Protein AF-A0A7C9CFJ8-F1 (afdb_monomer_lite)

Secondary structure (DSSP, 8-state):
-PPP------TTS--TT--EEEES-GGGGGGS-STTTTTT--EEEEE---S-SBGGGGHHHHHH-TT--EEEEES-SS--B-TTTGGG-TT--EEEEES-TT------

Structure (mmCIF, N/CA/C/O backbone):
data_AF-A0A7C9CFJ8-F1
#
_entry.id   AF-A0A7C9CFJ8-F1
#
loop_
_atom_site.group_PDB
_atom_site.id
_atom_site.type_symbol
_atom_site.label_atom_id
_atom_site.label_alt_id
_atom_site.label_comp_id
_atom_site.label_asym_id
_atom_site.label_entity_id
_atom_site.label_seq_id
_atom_site.pdbx_PDB_ins_code
_atom_site.Cartn_x
_atom_site.Cartn_y
_atom_site.Cartn_z
_atom_site.occupancy
_atom_site.B_iso_or_equiv
_atom_site.auth_seq_id
_atom_site.auth_comp_id
_atom_site.auth_asym_id
_atom_site.auth_atom_id
_atom_site.pdbx_PDB_model_num
ATOM 1 N N . CYS A 1 1 ? -9.934 37.057 -14.513 1.00 34.28 1 CYS A N 1
ATOM 2 C CA . CYS A 1 1 ? -9.130 35.820 -14.540 1.00 34.28 1 CYS A CA 1
ATOM 3 C C . CYS A 1 1 ? -9.892 34.756 -13.768 1.00 34.28 1 CYS A C 1
ATOM 5 O O . CYS A 1 1 ? -9.950 34.834 -12.549 1.00 34.28 1 CYS A O 1
ATOM 7 N N . ALA A 1 2 ? -10.606 33.884 -14.479 1.00 34.03 2 ALA A N 1
ATOM 8 C CA . ALA A 1 2 ? -11.483 32.891 -13.872 1.00 34.03 2 ALA A CA 1
ATOM 9 C C . ALA A 1 2 ? -10.642 31.796 -13.203 1.00 34.03 2 ALA A C 1
ATOM 11 O O . ALA A 1 2 ? -9.810 31.170 -13.856 1.00 34.03 2 ALA A O 1
ATOM 12 N N . LEU A 1 3 ? -10.843 31.605 -11.900 1.00 35.53 3 LEU A N 1
ATOM 13 C CA . LEU A 1 3 ? -10.370 30.426 -11.180 1.00 35.53 3 LEU A CA 1
ATOM 14 C C . LEU A 1 3 ? -11.108 29.196 -11.734 1.00 35.53 3 LEU A C 1
ATOM 16 O O . LEU A 1 3 ? -12.290 29.320 -12.076 1.00 35.53 3 LEU A O 1
ATOM 20 N N . PRO A 1 4 ? -10.466 28.020 -11.836 1.00 39.28 4 PRO A N 1
ATOM 21 C CA . PRO A 1 4 ? -11.181 26.816 -12.219 1.00 39.28 4 PRO A CA 1
ATOM 22 C C . PRO A 1 4 ? -12.228 26.532 -11.140 1.00 39.28 4 PRO A C 1
ATOM 24 O O . PRO A 1 4 ? -11.909 26.426 -9.955 1.00 39.28 4 PRO A O 1
ATOM 27 N N . ILE A 1 5 ? -13.492 26.457 -11.551 1.00 38.75 5 ILE A N 1
ATOM 28 C CA . ILE A 1 5 ? -14.589 26.000 -10.703 1.00 38.75 5 ILE A CA 1
ATOM 29 C C . ILE A 1 5 ? -14.339 24.511 -10.467 1.00 38.75 5 ILE A C 1
ATOM 31 O O . ILE A 1 5 ? -14.791 23.657 -11.227 1.00 38.75 5 ILE A O 1
ATOM 35 N N . SER A 1 6 ? -13.562 24.195 -9.436 1.00 41.12 6 SER A N 1
ATOM 36 C CA . SER A 1 6 ? -13.502 22.846 -8.897 1.00 41.12 6 SER A CA 1
ATOM 37 C C . SER A 1 6 ? -14.863 22.570 -8.275 1.00 41.12 6 SER A C 1
ATOM 39 O O . SER A 1 6 ? -15.166 23.041 -7.181 1.00 41.12 6 SER A O 1
ATOM 41 N N . ILE A 1 7 ? -15.713 21.844 -9.001 1.00 39.06 7 ILE A N 1
ATOM 42 C CA . ILE A 1 7 ? -16.932 21.249 -8.458 1.00 39.06 7 ILE A CA 1
ATOM 43 C C . ILE A 1 7 ? -16.471 20.196 -7.445 1.00 39.06 7 ILE A C 1
ATOM 45 O O . ILE A 1 7 ? -16.275 19.028 -7.768 1.00 39.06 7 ILE A O 1
ATOM 49 N N . MET A 1 8 ? -16.219 20.638 -6.215 1.00 39.09 8 MET A N 1
ATOM 50 C CA . MET A 1 8 ? -16.034 19.772 -5.062 1.00 39.09 8 MET A CA 1
ATOM 51 C C . MET A 1 8 ? -17.393 19.131 -4.788 1.00 39.09 8 MET A C 1
ATOM 53 O O . MET A 1 8 ? -18.252 19.711 -4.130 1.00 39.09 8 MET A O 1
ATOM 57 N N . ILE A 1 9 ? -17.616 17.939 -5.339 1.00 45.25 9 ILE A N 1
ATOM 58 C CA . ILE A 1 9 ? -18.624 17.032 -4.794 1.00 45.25 9 ILE A CA 1
ATOM 59 C C . ILE A 1 9 ? -18.216 16.836 -3.328 1.00 45.25 9 ILE A C 1
ATOM 61 O O . ILE A 1 9 ? -17.074 16.436 -3.089 1.00 45.25 9 ILE A O 1
ATOM 65 N N . PRO A 1 10 ? -19.071 17.135 -2.338 1.00 40.09 10 PRO A N 1
ATOM 66 C CA . PRO A 1 10 ? -18.718 16.893 -0.955 1.00 40.09 10 PRO A CA 1
ATOM 67 C C . PRO A 1 10 ? -18.688 15.376 -0.745 1.00 40.09 10 PRO A C 1
ATOM 69 O O . PRO A 1 10 ? -19.705 14.746 -0.469 1.00 40.09 10 PRO A O 1
ATOM 72 N N . ILE A 1 11 ? -17.501 14.772 -0.853 1.00 50.69 11 ILE A N 1
ATOM 73 C CA . ILE A 1 11 ? -17.220 13.380 -0.455 1.00 50.69 11 ILE A CA 1
ATOM 74 C C . ILE A 1 11 ? -17.187 13.277 1.091 1.00 50.69 11 ILE A C 1
ATOM 76 O O . ILE A 1 11 ? -16.525 12.423 1.672 1.00 50.69 11 ILE A O 1
ATOM 80 N N . GLU A 1 12 ? -17.894 14.167 1.797 1.00 44.44 12 GLU A N 1
ATOM 81 C CA . GLU A 1 12 ? -18.005 14.169 3.259 1.00 44.44 12 GLU A CA 1
ATOM 82 C C . GLU A 1 12 ? -18.779 12.945 3.766 1.00 44.44 12 GLU A C 1
ATOM 84 O O . GLU A 1 12 ? -18.530 12.449 4.867 1.00 44.44 12 GLU A O 1
ATOM 89 N N . SER A 1 13 ? -19.670 12.399 2.932 1.00 51.59 13 SER A N 1
ATOM 90 C CA . SER A 1 13 ? -20.281 11.092 3.156 1.00 51.59 13 SER A CA 1
ATOM 91 C C . SER A 1 13 ? -19.471 10.038 2.407 1.00 51.59 13 SER A C 1
ATOM 93 O O . SER A 1 13 ? -19.686 9.774 1.227 1.00 51.59 13 SER A O 1
ATOM 95 N N . GLY A 1 14 ? -18.475 9.467 3.088 1.00 57.44 14 GLY A N 1
ATOM 96 C CA . GLY A 1 14 ? -17.708 8.344 2.554 1.00 57.44 14 GLY A CA 1
ATOM 97 C C . GLY A 1 14 ? -18.623 7.258 1.975 1.00 57.44 14 GLY A C 1
ATOM 98 O O . GLY A 1 14 ? -19.766 7.102 2.412 1.00 57.44 14 GLY A O 1
ATOM 99 N N . PHE A 1 15 ? -18.144 6.515 0.975 1.00 64.69 15 PHE A N 1
ATOM 100 C CA . PHE A 1 15 ? -18.948 5.510 0.287 1.00 64.69 15 PHE A CA 1
ATOM 101 C C . PHE A 1 15 ? -19.320 4.349 1.227 1.00 64.69 15 PHE A C 1
ATOM 103 O O . PHE A 1 15 ? -18.666 3.310 1.265 1.00 64.69 15 PHE A O 1
ATOM 110 N N . SER A 1 16 ? -20.417 4.497 1.970 1.00 69.69 16 SER A N 1
ATOM 111 C CA . SER A 1 16 ? -20.838 3.576 3.040 1.00 69.69 16 SER A CA 1
ATOM 112 C C . SER A 1 16 ? -21.197 2.167 2.561 1.00 69.69 16 SER A C 1
ATOM 114 O O . SER A 1 16 ? -21.359 1.250 3.363 1.00 69.69 16 SER A O 1
ATOM 116 N N . LYS A 1 17 ? -21.321 1.981 1.245 1.00 74.81 17 LYS A N 1
ATOM 117 C CA . LYS A 1 17 ? -21.628 0.698 0.605 1.00 74.81 17 LYS A CA 1
ATOM 118 C C . LYS A 1 17 ? -20.501 0.170 -0.277 1.00 74.81 17 LYS A C 1
ATOM 120 O O . LYS A 1 17 ? -20.618 -0.947 -0.776 1.00 74.81 17 LYS A O 1
ATOM 125 N N . LEU A 1 18 ? -19.443 0.947 -0.503 1.00 77.50 18 LEU A N 1
ATOM 126 C CA . LEU A 1 18 ? -18.367 0.543 -1.399 1.00 77.50 18 LEU A CA 1
ATOM 127 C C . LEU A 1 18 ? -17.508 -0.503 -0.694 1.00 77.50 18 LEU A C 1
ATOM 129 O O . LEU A 1 18 ? -16.786 -0.197 0.252 1.00 77.50 18 LEU A O 1
ATOM 133 N N . ARG A 1 19 ? -17.642 -1.754 -1.131 1.00 85.62 19 ARG A N 1
ATOM 134 C CA . ARG A 1 19 ? -16.898 -2.893 -0.581 1.00 85.62 19 ARG A CA 1
ATOM 135 C C . ARG A 1 19 ? -15.726 -3.306 -1.453 1.00 85.62 19 ARG A C 1
ATOM 137 O O . ARG A 1 19 ? -14.731 -3.771 -0.909 1.00 85.62 19 ARG A O 1
ATOM 144 N N . ASP A 1 20 ? -15.843 -3.083 -2.755 1.00 88.81 20 ASP A N 1
ATOM 145 C CA . ASP A 1 20 ? -14.874 -3.496 -3.759 1.00 88.81 20 ASP A CA 1
ATOM 146 C C . ASP A 1 20 ? -14.374 -2.273 -4.519 1.00 88.81 20 ASP A C 1
ATOM 148 O O . ASP A 1 20 ? -15.152 -1.563 -5.159 1.00 88.81 20 ASP A O 1
ATOM 152 N N . VAL A 1 21 ? -13.069 -2.026 -4.455 1.00 86.94 21 VAL A N 1
ATOM 153 C CA . VAL A 1 21 ? -12.423 -0.903 -5.140 1.00 86.94 21 VAL A CA 1
ATOM 154 C C . VAL A 1 21 ? -11.359 -1.435 -6.080 1.00 86.94 21 VAL A C 1
ATOM 156 O O . VAL A 1 21 ? -10.523 -2.247 -5.686 1.00 86.94 21 VAL A O 1
ATOM 159 N N . ARG A 1 22 ? -11.373 -0.963 -7.328 1.00 88.25 22 ARG A N 1
ATOM 160 C CA . ARG A 1 22 ? -10.292 -1.199 -8.287 1.00 88.25 22 ARG A CA 1
ATOM 161 C C . ARG A 1 22 ? -9.622 0.119 -8.636 1.00 88.25 22 ARG A C 1
ATOM 163 O O . ARG A 1 22 ? -10.308 1.094 -8.928 1.00 88.25 22 ARG A O 1
ATOM 170 N N . VAL A 1 23 ? -8.298 0.129 -8.606 1.00 86.25 23 VAL A N 1
ATOM 171 C CA . VAL A 1 23 ? -7.461 1.309 -8.805 1.00 86.25 23 VAL A CA 1
ATOM 172 C C . VAL A 1 23 ? -6.432 0.983 -9.880 1.00 86.25 23 VAL A C 1
ATOM 174 O O . VAL A 1 23 ? -5.684 0.023 -9.741 1.00 86.25 23 VAL A O 1
ATOM 177 N N . GLY A 1 24 ? -6.413 1.769 -10.957 1.00 83.88 24 GLY A N 1
ATOM 178 C CA . GLY A 1 24 ? -5.401 1.644 -12.017 1.00 83.88 24 GLY A CA 1
ATOM 179 C C . GLY A 1 24 ? -4.164 2.517 -11.794 1.00 83.88 24 GLY A C 1
ATOM 180 O O . GLY A 1 24 ? -3.132 2.309 -12.411 1.00 83.88 24 GLY A O 1
ATOM 181 N N . ASN A 1 25 ? -4.280 3.531 -10.934 1.00 82.75 25 ASN A N 1
ATOM 182 C CA . ASN A 1 25 ? -3.187 4.426 -10.576 1.00 82.75 25 ASN A CA 1
ATOM 183 C C . ASN A 1 25 ? -3.321 4.801 -9.094 1.00 82.75 25 ASN A C 1
ATOM 185 O O . ASN A 1 25 ? -4.257 5.511 -8.714 1.00 82.75 25 ASN A O 1
ATOM 189 N N . ILE A 1 26 ? -2.428 4.277 -8.259 1.00 79.19 26 ILE A N 1
ATOM 190 C CA . ILE A 1 26 ? -2.383 4.481 -6.809 1.00 79.19 26 ILE A CA 1
ATOM 191 C C . ILE A 1 26 ? -2.178 5.964 -6.506 1.00 79.19 26 ILE A C 1
ATOM 193 O O . ILE A 1 26 ? -2.885 6.511 -5.663 1.00 79.19 26 ILE A O 1
ATOM 197 N N . GLY A 1 27 ? -1.291 6.639 -7.239 1.00 76.75 27 GLY A N 1
ATOM 198 C CA . GLY A 1 27 ? -1.019 8.068 -7.094 1.00 76.75 27 GLY A CA 1
ATOM 199 C C . GLY A 1 27 ? -2.249 8.967 -7.255 1.00 76.75 27 GLY A C 1
ATOM 200 O O . GLY A 1 27 ? -2.245 10.083 -6.739 1.00 76.75 27 GLY A O 1
ATOM 201 N N . ASN A 1 28 ? -3.331 8.502 -7.891 1.00 78.00 28 ASN A N 1
ATOM 202 C CA . ASN A 1 28 ? -4.591 9.250 -7.961 1.00 78.00 28 ASN A CA 1
ATOM 203 C C . ASN A 1 28 ? -5.394 9.228 -6.651 1.00 78.00 28 ASN A C 1
ATOM 205 O O . ASN A 1 28 ? -6.231 10.105 -6.433 1.00 78.00 28 ASN A O 1
ATOM 209 N N . LEU A 1 29 ? -5.147 8.263 -5.760 1.00 77.12 29 LEU A N 1
ATOM 210 C CA . LEU A 1 29 ? -5.875 8.142 -4.495 1.00 77.12 29 LEU A CA 1
ATOM 211 C C . LEU A 1 29 ? -5.616 9.326 -3.556 1.00 77.12 29 LEU A C 1
ATOM 213 O O . LEU A 1 29 ? -6.498 9.675 -2.777 1.00 77.12 29 LEU A O 1
ATOM 217 N N . LYS A 1 30 ? -4.463 9.998 -3.670 1.00 73.00 30 LYS A N 1
ATOM 218 C CA . LYS A 1 30 ? -4.126 11.188 -2.865 1.00 73.00 30 LYS A CA 1
ATOM 219 C C . LYS A 1 30 ? -5.039 12.390 -3.119 1.00 73.00 30 LYS A C 1
ATOM 221 O O . LYS A 1 30 ? -5.164 13.259 -2.266 1.00 73.00 30 LYS A O 1
ATOM 226 N N . PHE A 1 31 ? -5.688 12.448 -4.284 1.00 73.69 31 PHE A N 1
ATOM 227 C CA . PHE A 1 31 ? -6.634 13.519 -4.612 1.00 73.69 31 PHE A CA 1
ATOM 228 C C . PHE A 1 31 ? -8.024 13.284 -4.002 1.00 73.69 31 PHE A C 1
ATOM 230 O O . PHE A 1 31 ? -8.905 14.134 -4.118 1.00 73.69 31 PHE A O 1
ATOM 237 N N . ILE A 1 32 ? -8.231 12.143 -3.339 1.00 66.56 32 ILE A N 1
ATOM 238 C CA . ILE A 1 32 ? -9.477 11.789 -2.664 1.00 66.56 32 ILE A CA 1
ATOM 239 C C . ILE A 1 32 ? -9.338 12.173 -1.182 1.00 66.56 32 ILE A C 1
ATOM 241 O O . ILE A 1 32 ? -8.858 11.388 -0.368 1.00 66.56 32 ILE A O 1
ATOM 245 N N . VAL A 1 33 ? -9.758 13.389 -0.818 1.00 58.53 33 VAL A N 1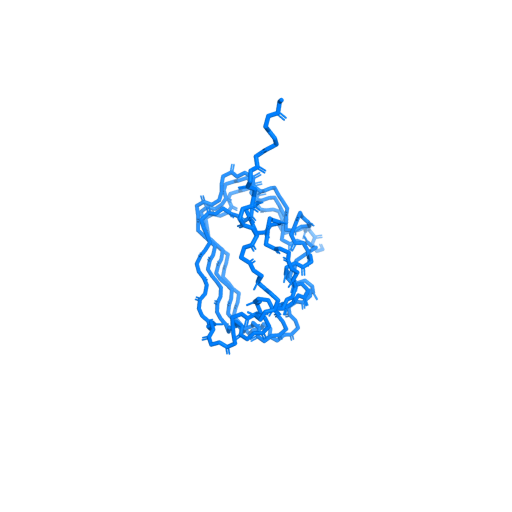
ATOM 246 C CA . VAL A 1 33 ? -9.698 13.907 0.566 1.00 58.53 33 VAL A CA 1
ATOM 247 C C . VAL A 1 33 ? -1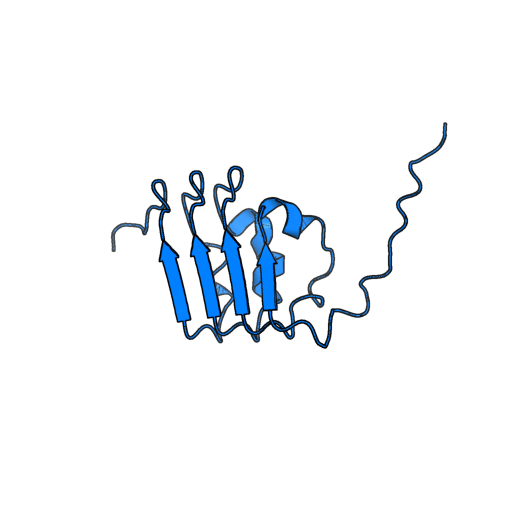1.124 14.117 1.110 1.00 58.53 33 VAL A C 1
ATOM 249 O O . VAL A 1 33 ? -11.907 14.756 0.405 1.00 58.53 33 VAL A O 1
ATOM 252 N N . PRO A 1 34 ? -11.507 13.652 2.328 1.00 57.94 34 PRO A N 1
ATOM 253 C CA . PRO A 1 34 ? -10.729 12.943 3.355 1.00 57.94 34 PRO A CA 1
ATOM 254 C C . PRO A 1 34 ? -11.240 11.512 3.650 1.00 57.94 34 PRO A C 1
ATOM 256 O O . PRO A 1 34 ? -12.445 11.294 3.743 1.00 57.94 34 PRO A O 1
ATOM 259 N N . THR A 1 35 ? -10.307 10.556 3.812 1.00 59.50 35 THR A N 1
ATOM 260 C CA . THR A 1 35 ? -10.192 9.432 4.798 1.00 59.50 35 THR A CA 1
ATOM 261 C C . THR A 1 35 ? -11.425 8.698 5.377 1.00 59.50 35 THR A C 1
ATOM 263 O O . THR A 1 35 ? -11.287 7.849 6.257 1.00 59.50 35 THR A O 1
ATOM 266 N N . LYS A 1 36 ? -12.644 8.937 4.902 1.00 62.22 36 LYS A N 1
ATOM 267 C CA . LYS A 1 36 ? -13.856 8.180 5.246 1.00 62.22 36 LYS A CA 1
ATOM 268 C C . LYS A 1 36 ? -14.386 7.367 4.075 1.00 62.22 36 LYS A C 1
ATOM 270 O 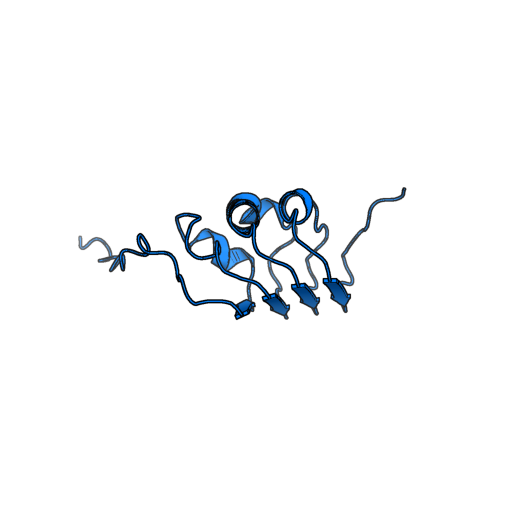O . LYS A 1 36 ? -15.110 6.399 4.284 1.00 62.22 36 LYS A O 1
ATOM 275 N N . ALA A 1 37 ? -13.994 7.723 2.852 1.00 67.50 37 ALA A N 1
ATOM 276 C CA . ALA A 1 37 ? -14.447 7.074 1.627 1.00 67.50 37 ALA A CA 1
ATOM 277 C C . ALA A 1 37 ? -14.175 5.561 1.595 1.00 67.50 37 ALA A C 1
ATOM 279 O O . ALA A 1 37 ? -14.967 4.823 1.016 1.00 67.50 37 ALA A O 1
ATOM 280 N N . PHE A 1 38 ? -13.106 5.102 2.256 1.00 76.25 38 PHE A N 1
ATOM 281 C CA . PHE A 1 38 ? -12.666 3.706 2.211 1.00 76.25 38 PHE A CA 1
ATOM 282 C C . PHE A 1 38 ? -12.895 2.922 3.515 1.00 76.25 38 PHE A C 1
ATOM 284 O O . PHE A 1 38 ? -12.441 1.787 3.646 1.00 76.25 38 PHE A O 1
ATOM 291 N N . GLN A 1 39 ? -13.640 3.479 4.476 1.00 80.25 39 GLN A N 1
ATOM 292 C CA . GLN A 1 39 ? -13.845 2.847 5.789 1.00 80.25 39 GLN A CA 1
ATOM 293 C C . GLN A 1 39 ? -14.598 1.514 5.730 1.00 80.25 39 GLN A C 1
ATOM 295 O O . GLN A 1 39 ? -14.401 0.654 6.589 1.00 80.25 39 GLN A O 1
ATOM 300 N N . CYS A 1 40 ? -15.447 1.330 4.718 1.00 82.88 40 CYS A N 1
ATOM 301 C CA . CYS A 1 40 ? -16.252 0.121 4.536 1.00 82.88 40 CYS A CA 1
ATOM 302 C C . CYS A 1 40 ? -15.688 -0.838 3.477 1.00 82.88 40 CYS A C 1
ATOM 304 O O . CYS A 1 40 ? -16.289 -1.889 3.230 1.00 82.88 40 CYS A O 1
ATOM 306 N N . VAL A 1 41 ? -14.546 -0.504 2.866 1.00 87.19 41 VAL A N 1
ATOM 307 C CA . VAL A 1 41 ? -13.958 -1.328 1.808 1.00 87.19 41 VAL A CA 1
ATOM 308 C C . VAL A 1 41 ? -13.452 -2.627 2.407 1.00 87.19 41 VAL A C 1
ATOM 310 O O . VAL A 1 41 ? -12.737 -2.634 3.402 1.00 87.19 41 VAL A O 1
ATOM 313 N N . HIS A 1 42 ? -13.863 -3.730 1.793 1.00 92.44 42 HIS A N 1
ATOM 314 C CA . HIS A 1 42 ? -13.490 -5.089 2.162 1.00 92.44 42 HIS A CA 1
ATOM 315 C C . HIS A 1 42 ? -12.397 -5.634 1.251 1.00 92.44 42 HIS A C 1
ATOM 317 O O . HIS A 1 42 ? -11.546 -6.401 1.706 1.00 92.44 42 HIS A O 1
ATOM 323 N N . GLN A 1 43 ? -12.422 -5.245 -0.023 1.00 94.06 43 GLN A N 1
ATOM 324 C CA . GLN A 1 43 ? -11.513 -5.734 -1.043 1.00 94.06 43 GLN A CA 1
ATOM 325 C C . GLN A 1 43 ? -11.019 -4.570 -1.899 1.00 94.06 43 GLN A C 1
ATOM 327 O O . GLN A 1 43 ? -11.797 -3.743 -2.378 1.00 94.06 43 GLN A O 1
ATOM 332 N N . MET A 1 44 ? -9.712 -4.525 -2.114 1.00 91.56 44 MET A N 1
ATOM 333 C CA . MET A 1 44 ? -9.071 -3.532 -2.959 1.00 91.56 44 MET A CA 1
ATOM 334 C C . MET A 1 44 ? -8.153 -4.236 -3.945 1.00 91.56 44 MET A C 1
ATOM 336 O O . MET A 1 44 ? -7.432 -5.174 -3.602 1.00 91.56 44 MET A O 1
ATOM 340 N N . ARG A 1 45 ? -8.202 -3.785 -5.191 1.00 92.56 45 ARG A N 1
ATOM 341 C CA . ARG A 1 45 ? -7.352 -4.277 -6.260 1.00 92.56 45 ARG A CA 1
ATOM 342 C C . ARG A 1 45 ? -6.649 -3.111 -6.927 1.00 92.56 45 ARG A C 1
ATOM 344 O O . ARG A 1 45 ? -7.295 -2.152 -7.336 1.00 92.56 45 ARG A O 1
ATOM 351 N N . ILE A 1 46 ? -5.340 -3.221 -7.024 1.00 90.75 46 ILE A N 1
ATOM 352 C CA . ILE A 1 46 ? -4.461 -2.275 -7.680 1.00 90.75 46 ILE A CA 1
ATOM 353 C C . ILE A 1 46 ? -3.821 -3.028 -8.839 1.00 90.75 46 ILE A C 1
ATOM 355 O O . ILE A 1 46 ? -3.149 -4.031 -8.614 1.00 90.75 46 ILE A O 1
ATOM 359 N N . ASP A 1 47 ? -4.055 -2.579 -10.066 1.00 90.81 47 ASP A N 1
ATOM 360 C CA . ASP A 1 47 ? -3.473 -3.203 -11.253 1.00 90.81 47 ASP A CA 1
ATOM 361 C C . ASP A 1 47 ? -2.868 -2.141 -12.172 1.00 90.81 47 ASP A C 1
ATOM 363 O O . ASP A 1 47 ? -3.499 -1.111 -12.388 1.00 90.81 47 ASP A O 1
ATOM 367 N N . PHE A 1 48 ? -1.718 -2.435 -12.784 1.00 86.56 48 PHE A N 1
ATOM 368 C CA . PHE A 1 48 ? -1.120 -1.605 -13.844 1.00 86.56 48 PHE A CA 1
ATOM 369 C C . PHE A 1 48 ? -0.775 -0.168 -13.410 1.00 86.56 48 PHE A C 1
ATOM 371 O O . PHE A 1 48 ? -0.898 0.772 -14.195 1.00 86.56 48 PHE A O 1
ATOM 378 N N . ASP A 1 49 ? -0.339 0.014 -12.160 1.00 85.94 49 ASP A N 1
ATOM 379 C CA . ASP A 1 49 ? 0.218 1.297 -11.733 1.00 85.94 49 ASP A CA 1
ATOM 380 C C . ASP A 1 49 ? 1.661 1.454 -12.242 1.00 85.94 49 ASP A C 1
ATOM 382 O O . ASP A 1 49 ? 2.530 0.631 -11.962 1.00 85.94 49 ASP A O 1
ATOM 386 N N . HIS A 1 50 ? 1.917 2.527 -12.988 1.00 85.50 50 HIS A N 1
ATOM 387 C CA . HIS A 1 50 ? 3.216 2.790 -13.623 1.00 85.50 50 HIS A CA 1
ATOM 388 C C . HIS A 1 50 ? 3.957 3.994 -13.024 1.00 85.50 50 HIS A C 1
ATOM 390 O O . HIS A 1 50 ? 4.926 4.460 -13.613 1.00 85.50 50 HIS A O 1
ATOM 396 N N . GLY A 1 51 ? 3.469 4.566 -11.921 1.00 86.12 51 GLY A N 1
ATOM 397 C CA . GLY A 1 51 ? 3.976 5.848 -11.417 1.00 86.12 51 GLY A CA 1
ATOM 398 C C . GLY A 1 51 ? 4.298 5.876 -9.931 1.00 86.12 51 GLY A C 1
ATOM 399 O O . GLY A 1 51 ? 4.964 6.803 -9.486 1.00 86.12 51 GLY A O 1
ATOM 400 N N . THR A 1 52 ? 3.826 4.897 -9.168 1.00 89.12 52 THR A N 1
ATOM 401 C CA . THR A 1 52 ? 3.953 4.875 -7.714 1.00 89.12 52 THR A CA 1
ATOM 402 C C . THR A 1 52 ? 5.129 4.009 -7.317 1.00 89.12 52 THR A C 1
ATOM 404 O O . THR A 1 52 ? 5.126 2.797 -7.536 1.00 89.12 52 THR A O 1
ATOM 407 N N . GLU A 1 53 ? 6.121 4.622 -6.678 1.00 90.69 53 GLU A N 1
ATOM 408 C CA . GLU A 1 53 ? 7.305 3.894 -6.225 1.00 90.69 53 GLU A CA 1
ATOM 409 C C . GLU A 1 53 ? 7.118 3.287 -4.833 1.00 90.69 53 GLU A C 1
ATOM 411 O O . GLU A 1 53 ? 7.744 2.278 -4.491 1.00 90.69 53 GLU A O 1
ATOM 416 N N . SER A 1 54 ? 6.251 3.892 -4.019 1.00 90.38 54 SER A N 1
ATOM 417 C CA . SER A 1 54 ? 6.020 3.493 -2.635 1.00 90.38 54 SER A CA 1
ATOM 418 C C . SER A 1 54 ? 4.597 3.804 -2.180 1.00 90.38 54 SER A C 1
ATOM 420 O O . SER A 1 54 ? 4.046 4.866 -2.473 1.00 90.38 54 SER A O 1
ATOM 422 N N . LEU A 1 55 ? 4.013 2.913 -1.373 1.00 88.75 55 LEU A N 1
ATOM 423 C CA . LEU A 1 55 ? 2.692 3.148 -0.777 1.00 88.75 55 LEU A CA 1
ATOM 424 C C . LEU A 1 55 ? 2.682 4.276 0.267 1.00 88.75 55 LEU A C 1
ATOM 426 O O . LEU A 1 55 ? 1.604 4.766 0.603 1.00 88.75 55 LEU A O 1
ATOM 430 N N . THR A 1 56 ? 3.849 4.744 0.725 1.00 87.38 56 THR A N 1
ATOM 431 C CA . THR A 1 56 ? 3.975 5.938 1.585 1.00 87.38 56 THR A CA 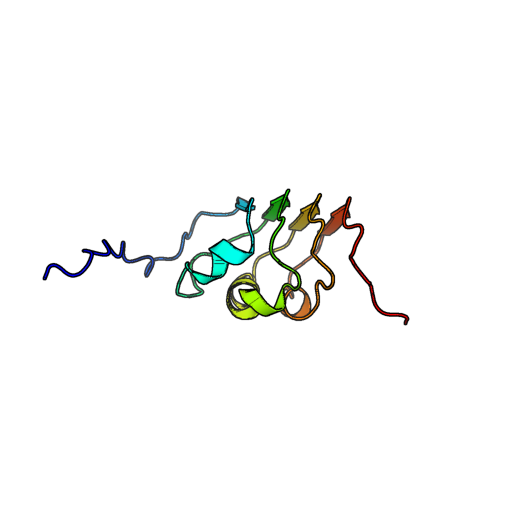1
ATOM 432 C C . THR A 1 56 ? 3.294 7.170 0.986 1.00 87.38 56 THR A C 1
ATOM 434 O O . THR A 1 56 ? 2.782 8.003 1.724 1.00 87.38 56 THR A O 1
ATOM 437 N N . GLU A 1 57 ? 3.250 7.288 -0.346 1.00 83.94 57 GLU A N 1
ATOM 438 C CA . GLU A 1 57 ? 2.612 8.418 -1.041 1.00 83.94 57 GLU A CA 1
ATOM 439 C C . GLU A 1 57 ? 1.098 8.512 -0.800 1.00 83.94 57 GLU A C 1
ATOM 441 O O . GLU A 1 57 ? 0.489 9.559 -1.021 1.00 83.94 57 GLU A O 1
ATOM 446 N N . VAL A 1 58 ? 0.479 7.415 -0.361 1.00 85.44 58 VAL A N 1
ATOM 447 C CA . VAL A 1 58 ? -0.964 7.296 -0.120 1.00 85.44 58 VAL A CA 1
ATOM 448 C C . VAL A 1 58 ? -1.258 6.699 1.258 1.00 85.44 58 VAL A C 1
ATOM 450 O O . VAL A 1 58 ? -2.307 6.086 1.475 1.00 85.44 58 VAL A O 1
ATOM 453 N N . GLU A 1 59 ? -0.347 6.886 2.214 1.00 87.12 59 GLU A N 1
ATOM 454 C CA . GLU A 1 59 ? -0.446 6.284 3.546 1.00 87.12 59 GLU A CA 1
ATOM 455 C C . GLU A 1 59 ? -1.748 6.642 4.282 1.00 87.12 59 GLU A C 1
ATOM 457 O O . GLU A 1 59 ? -2.348 5.807 4.965 1.00 87.12 59 GLU A O 1
ATOM 462 N N . GLU A 1 60 ? -2.244 7.868 4.099 1.00 84.06 60 GLU A N 1
ATOM 463 C CA . GLU A 1 60 ? -3.477 8.346 4.729 1.00 84.06 60 GLU A CA 1
ATOM 464 C C . GLU A 1 60 ? -4.711 7.579 4.237 1.00 84.06 60 GLU A C 1
ATOM 466 O O . GLU A 1 60 ? -5.642 7.316 5.005 1.00 84.06 60 GLU A O 1
ATOM 471 N N . VAL A 1 61 ? -4.703 7.158 2.969 1.00 84.25 61 VAL A N 1
ATOM 472 C CA . VAL A 1 61 ? -5.775 6.353 2.376 1.00 84.25 61 VAL A CA 1
ATOM 473 C C . VAL A 1 61 ? -5.787 4.979 3.032 1.00 84.25 61 VAL A C 1
ATOM 475 O O . VAL A 1 61 ? -6.821 4.555 3.553 1.00 84.25 61 VAL A O 1
ATOM 478 N N . PHE A 1 62 ? -4.632 4.319 3.115 1.00 87.12 62 PHE A N 1
ATOM 479 C CA . PHE A 1 62 ? -4.510 3.021 3.778 1.00 87.12 62 PHE A CA 1
ATOM 480 C C . PHE A 1 62 ? -4.815 3.088 5.282 1.00 87.12 62 PHE A C 1
ATOM 482 O O . PHE A 1 62 ? -5.428 2.163 5.818 1.00 87.12 62 PHE A O 1
ATOM 489 N N . ARG A 1 63 ? -4.527 4.209 5.964 1.00 87.38 63 ARG A N 1
ATOM 490 C CA . ARG A 1 63 ? -4.988 4.446 7.346 1.00 87.38 63 ARG A CA 1
ATOM 491 C C . ARG A 1 63 ? -6.500 4.388 7.494 1.00 87.38 63 ARG A C 1
ATOM 493 O O . ARG A 1 63 ? -6.969 3.947 8.543 1.00 87.38 63 ARG A O 1
ATOM 500 N N . SER A 1 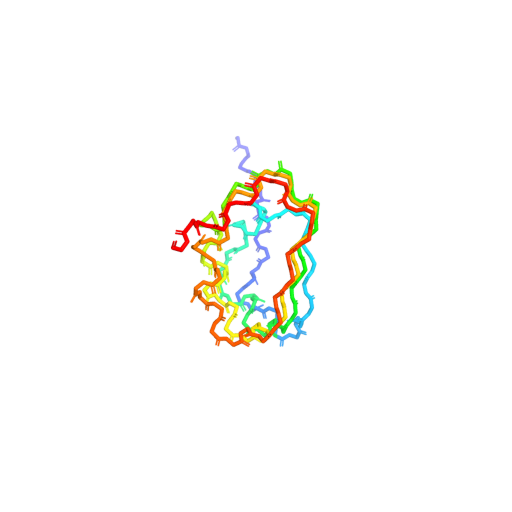64 ? -7.256 4.807 6.483 1.00 83.88 64 SER A N 1
ATOM 501 C CA . SER A 1 64 ? -8.720 4.770 6.525 1.00 83.88 64 SER A CA 1
ATOM 502 C C . SER A 1 64 ? -9.333 3.401 6.228 1.00 83.88 64 SER A C 1
ATOM 504 O O . SER A 1 64 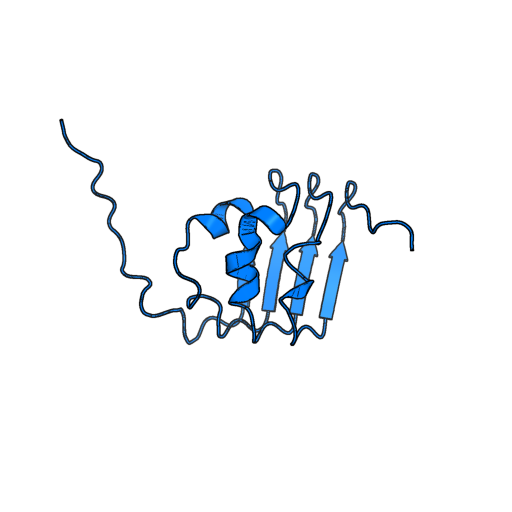? -10.463 3.136 6.638 1.00 83.88 64 SER A O 1
ATOM 506 N N . CYS A 1 65 ? -8.588 2.511 5.573 1.00 87.00 65 CYS A N 1
ATOM 507 C CA . CYS A 1 65 ? -9.029 1.189 5.124 1.00 87.00 65 CYS A CA 1
ATOM 508 C C . CYS A 1 65 ? -9.055 0.141 6.257 1.00 87.00 65 CYS A C 1
ATOM 510 O O . CYS A 1 65 ? -8.551 -0.969 6.104 1.00 87.00 65 CYS A O 1
ATOM 512 N N . LYS A 1 66 ? -9.640 0.467 7.417 1.00 85.38 66 LYS A N 1
ATOM 513 C CA . LYS A 1 66 ? -9.623 -0.412 8.606 1.00 85.38 66 LYS A CA 1
ATOM 514 C C . LYS A 1 66 ? -10.411 -1.713 8.448 1.00 85.38 66 LYS A C 1
ATOM 516 O O . LYS A 1 66 ? -10.121 -2.670 9.154 1.00 85.38 66 LYS A O 1
ATOM 521 N N . SER A 1 67 ? -11.373 -1.751 7.528 1.00 90.00 67 SER A N 1
ATOM 522 C CA . SER A 1 67 ? -12.189 -2.939 7.235 1.00 90.00 67 SER A CA 1
ATOM 523 C C . SER A 1 67 ? -11.636 -3.795 6.090 1.00 90.00 67 SER A C 1
ATOM 525 O O . SER A 1 67 ? -12.286 -4.765 5.694 1.00 90.00 67 SER A O 1
ATOM 527 N N . LEU A 1 68 ? -10.487 -3.423 5.514 1.00 93.00 68 LEU A N 1
ATOM 528 C CA . LEU A 1 68 ? -9.952 -4.080 4.329 1.00 93.00 68 LEU A CA 1
ATOM 529 C C . LEU A 1 68 ? -9.396 -5.456 4.695 1.00 93.00 68 LEU A C 1
ATOM 531 O O . LEU A 1 68 ? -8.444 -5.557 5.462 1.00 93.00 68 LEU A O 1
ATOM 535 N N . ARG A 1 69 ? -9.982 -6.502 4.108 1.00 96.06 69 ARG A N 1
ATOM 536 C CA . ARG A 1 69 ? -9.612 -7.906 4.338 1.00 96.06 69 ARG A CA 1
ATOM 537 C C . ARG A 1 69 ? -8.809 -8.492 3.187 1.00 96.06 69 ARG A C 1
ATOM 539 O O . ARG A 1 69 ? -8.018 -9.400 3.412 1.00 96.06 69 ARG A O 1
ATOM 546 N N . LYS A 1 70 ? -8.993 -7.986 1.963 1.00 96.69 70 LYS A N 1
ATOM 547 C CA . LYS A 1 70 ? -8.323 -8.506 0.764 1.00 96.69 70 LYS A CA 1
ATOM 548 C C . LYS A 1 70 ? -7.655 -7.393 -0.029 1.00 96.69 70 LYS A C 1
ATOM 550 O O . LYS A 1 70 ? -8.316 -6.424 -0.405 1.00 96.69 70 LYS A O 1
ATOM 555 N N . LEU A 1 71 ? -6.372 -7.562 -0.326 1.00 94.69 71 LEU A N 1
ATOM 556 C CA . LEU A 1 71 ? -5.600 -6.646 -1.154 1.00 94.69 71 LEU A CA 1
ATOM 557 C C . LEU A 1 71 ? -4.848 -7.416 -2.240 1.00 94.69 71 LEU A C 1
ATOM 559 O O . LEU A 1 71 ? -4.018 -8.281 -1.957 1.00 94.69 71 LEU A O 1
ATOM 563 N N . TRP A 1 72 ? -5.117 -7.059 -3.491 1.00 95.62 72 TRP A N 1
ATOM 564 C CA . TRP A 1 72 ? -4.369 -7.538 -4.649 1.00 95.62 72 TRP A CA 1
ATOM 565 C C . TRP A 1 72 ? -3.619 -6.371 -5.275 1.00 95.62 72 TRP A C 1
ATOM 567 O O . TRP A 1 72 ? -4.247 -5.380 -5.637 1.00 95.62 72 TRP A O 1
ATOM 577 N N . ILE A 1 73 ? -2.305 -6.500 -5.429 1.00 93.19 73 ILE A N 1
ATOM 578 C CA . ILE A 1 73 ? -1.473 -5.556 -6.176 1.00 93.19 73 ILE A CA 1
ATOM 579 C C . ILE A 1 73 ? -0.813 -6.332 -7.308 1.00 93.19 73 ILE A C 1
ATOM 581 O O . ILE A 1 73 ? -0.110 -7.320 -7.058 1.00 93.19 73 ILE A O 1
ATOM 585 N N . SER A 1 74 ? -1.058 -5.927 -8.554 1.00 94.31 74 SER A N 1
ATOM 586 C CA . SER A 1 74 ? -0.448 -6.594 -9.694 1.00 94.31 74 SER A CA 1
ATOM 587 C C . SER A 1 74 ? 0.028 -5.685 -10.816 1.00 94.31 74 SER A C 1
ATOM 589 O O . SER A 1 74 ? -0.528 -4.617 -11.049 1.00 94.31 74 SER A O 1
ATOM 591 N N . ASN A 1 75 ? 1.079 -6.119 -11.513 1.00 93.12 75 ASN A N 1
ATOM 592 C CA . ASN A 1 75 ? 1.643 -5.434 -12.680 1.00 93.12 75 ASN A CA 1
ATOM 593 C C . ASN A 1 75 ? 1.993 -3.957 -12.415 1.00 93.12 75 ASN A C 1
ATOM 595 O O . ASN A 1 75 ? 1.756 -3.112 -13.269 1.00 93.12 75 ASN A O 1
ATOM 599 N N . CYS A 1 76 ? 2.497 -3.641 -11.219 1.00 92.56 76 CYS A N 1
ATOM 600 C CA . CYS A 1 76 ? 2.979 -2.302 -10.884 1.00 92.56 76 CYS A CA 1
ATOM 601 C C . CYS A 1 76 ? 4.510 -2.293 -10.969 1.00 92.56 76 CYS A C 1
ATOM 603 O O . CYS A 1 76 ? 5.185 -2.829 -10.089 1.00 92.56 76 CYS A O 1
ATOM 605 N N . GLU A 1 77 ? 5.048 -1.769 -12.068 1.00 91.00 77 GLU A N 1
ATOM 606 C CA . GLU A 1 77 ? 6.457 -1.962 -12.449 1.00 91.00 77 GLU A CA 1
ATOM 607 C C . GLU A 1 77 ? 7.423 -1.125 -11.611 1.00 91.00 77 GLU A C 1
ATOM 609 O O . GLU A 1 77 ? 8.498 -1.605 -11.259 1.00 91.00 77 GLU A O 1
ATOM 614 N N . GLU A 1 78 ? 7.007 0.081 -11.229 1.00 92.25 78 GLU A N 1
ATOM 615 C CA . GLU A 1 78 ? 7.828 1.030 -10.469 1.00 92.25 78 GLU A CA 1
ATOM 616 C C . GLU A 1 78 ? 7.719 0.845 -8.951 1.00 92.25 78 GLU A C 1
ATOM 618 O O . GLU A 1 78 ? 8.495 1.439 -8.204 1.00 92.25 78 GLU A O 1
ATOM 623 N N . LEU A 1 79 ? 6.791 0.005 -8.476 1.00 91.94 79 LEU A N 1
ATOM 624 C CA . LEU A 1 79 ? 6.533 -0.168 -7.048 1.00 91.94 79 LEU A CA 1
ATOM 625 C C . LEU A 1 79 ? 7.694 -0.912 -6.374 1.00 91.94 79 LEU A C 1
ATOM 627 O O . LEU A 1 79 ? 7.807 -2.136 -6.451 1.00 91.94 79 LEU A O 1
ATOM 631 N N . LYS A 1 80 ? 8.546 -0.153 -5.682 1.00 91.94 80 LYS A N 1
ATOM 632 C CA . LYS A 1 80 ? 9.762 -0.627 -5.005 1.00 91.94 80 LYS A CA 1
ATOM 633 C C . LYS A 1 80 ? 9.501 -1.080 -3.579 1.00 91.94 80 LYS A C 1
ATOM 635 O O . LYS A 1 80 ? 10.190 -1.977 -3.096 1.00 91.94 80 LYS A O 1
ATOM 640 N N . SER A 1 81 ? 8.521 -0.473 -2.909 1.00 88.94 81 SER A N 1
ATOM 641 C CA . SER A 1 81 ? 8.156 -0.821 -1.539 1.00 88.94 81 SER A CA 1
ATOM 642 C C . SER A 1 81 ? 6.652 -0.761 -1.293 1.00 88.94 81 SER A C 1
ATOM 644 O O . SER A 1 81 ? 5.952 0.140 -1.750 1.00 88.94 81 SER A O 1
ATOM 646 N N . VAL A 1 82 ? 6.169 -1.712 -0.496 1.00 89.19 82 VAL A N 1
ATOM 647 C CA . VAL A 1 82 ? 4.805 -1.721 0.057 1.00 89.19 82 VAL A CA 1
ATOM 648 C C . VAL A 1 82 ? 4.748 -1.205 1.503 1.00 89.19 82 VAL A C 1
ATOM 650 O O . VAL A 1 82 ? 3.675 -1.174 2.109 1.00 89.19 82 VAL A O 1
ATOM 653 N N . SER A 1 83 ? 5.894 -0.797 2.058 1.00 84.38 83 SER A N 1
ATOM 654 C CA . SER A 1 83 ? 5.970 -0.146 3.368 1.00 84.38 83 SER A CA 1
ATOM 655 C C . SER A 1 83 ? 5.279 1.220 3.363 1.00 84.38 83 SER A C 1
ATOM 657 O O . SER A 1 83 ? 5.201 1.879 2.326 1.00 84.38 83 SER A O 1
ATOM 659 N N . GLY A 1 84 ? 4.825 1.674 4.526 1.00 83.19 84 GLY A N 1
ATOM 660 C CA . GLY A 1 84 ? 4.068 2.915 4.702 1.00 83.19 84 GLY A CA 1
ATOM 661 C C . GLY A 1 84 ? 2.612 2.830 4.240 1.00 83.19 84 GLY A C 1
ATOM 662 O O . GLY A 1 84 ? 1.946 3.850 4.122 1.00 83.19 84 GLY A O 1
ATOM 663 N N . GLY A 1 85 ? 2.105 1.631 3.967 1.00 85.56 85 GLY A N 1
ATOM 664 C CA . GLY A 1 85 ? 0.720 1.400 3.563 1.00 85.56 85 GLY A CA 1
ATOM 665 C C . GLY A 1 85 ? 0.150 0.162 4.237 1.00 85.56 85 GLY A C 1
ATOM 666 O O . GLY A 1 85 ? -0.864 0.238 4.936 1.00 85.56 85 GLY A O 1
ATOM 667 N N . LEU A 1 86 ? 0.830 -0.978 4.074 1.00 89.19 86 LEU A N 1
ATOM 668 C CA . LEU A 1 86 ? 0.365 -2.255 4.617 1.00 89.19 86 LEU A CA 1
ATOM 669 C C . LEU A 1 86 ? 0.314 -2.284 6.150 1.00 89.19 86 LEU A C 1
ATOM 671 O O . LEU A 1 86 ? -0.557 -2.955 6.698 1.00 89.19 86 LEU A O 1
ATOM 675 N N . GLU A 1 87 ? 1.174 -1.539 6.856 1.00 90.00 87 GLU A N 1
ATOM 676 C CA . GLU A 1 87 ? 1.215 -1.548 8.329 1.00 90.00 87 GLU A CA 1
ATOM 677 C C . GLU A 1 87 ? -0.086 -1.024 8.951 1.00 90.00 87 GLU A C 1
ATOM 679 O O . GLU A 1 87 ? -0.411 -1.319 10.101 1.00 90.00 87 GLU A O 1
ATOM 684 N N . TYR A 1 88 ? -0.860 -0.250 8.189 1.00 89.69 88 TYR A N 1
ATOM 685 C CA . TYR A 1 88 ? -2.117 0.324 8.651 1.00 89.69 88 TYR A CA 1
ATOM 686 C C . TYR A 1 88 ? -3.333 -0.589 8.443 1.00 89.69 88 TYR A C 1
ATOM 688 O O . TYR A 1 88 ? -4.394 -0.316 9.024 1.00 89.69 88 TYR A O 1
ATOM 696 N N . LEU A 1 89 ? -3.188 -1.651 7.644 1.00 91.56 89 LEU A N 1
ATOM 697 C CA . LEU A 1 89 ? -4.245 -2.583 7.248 1.00 91.56 89 LEU A CA 1
ATOM 698 C C . LEU A 1 89 ? -4.397 -3.728 8.258 1.00 91.56 89 LEU A C 1
ATOM 700 O O . LEU A 1 89 ? -4.159 -4.895 7.966 1.00 91.56 89 LEU A O 1
ATOM 704 N N . THR A 1 90 ? -4.825 -3.393 9.472 1.00 91.12 90 THR A N 1
ATOM 705 C CA . THR A 1 90 ? -4.859 -4.325 10.614 1.00 91.12 90 THR A CA 1
ATOM 706 C C . THR A 1 90 ? -5.854 -5.484 10.485 1.00 91.12 90 THR A C 1
ATOM 708 O O . THR A 1 90 ? -5.749 -6.444 11.239 1.00 91.12 90 THR A O 1
ATOM 711 N N . ALA A 1 91 ? -6.834 -5.394 9.581 1.00 94.62 91 ALA A N 1
ATOM 712 C CA . ALA A 1 91 ? -7.830 -6.442 9.327 1.00 94.62 91 ALA A CA 1
ATOM 713 C C . ALA A 1 91 ? -7.521 -7.280 8.072 1.00 94.62 91 ALA A C 1
ATOM 715 O O . ALA A 1 91 ? -8.369 -8.061 7.639 1.00 94.62 91 ALA A O 1
ATOM 716 N N . LEU A 1 92 ? -6.346 -7.089 7.462 1.00 95.38 92 LEU A N 1
ATOM 717 C CA . LEU A 1 92 ? -5.977 -7.761 6.223 1.00 95.38 92 LEU A CA 1
ATOM 718 C C . LEU A 1 92 ? -5.782 -9.262 6.462 1.00 95.38 92 LEU A C 1
ATOM 720 O O . LEU A 1 92 ? -5.000 -9.675 7.312 1.00 95.38 92 LEU A O 1
ATOM 724 N N . GLU A 1 93 ? -6.483 -10.073 5.679 1.00 96.81 93 GLU A N 1
ATOM 725 C CA . GLU A 1 93 ? -6.443 -11.536 5.743 1.00 96.81 93 GLU A CA 1
ATOM 726 C C . GLU A 1 93 ? -5.781 -12.140 4.503 1.00 96.81 93 GLU A C 1
ATOM 728 O O . GLU A 1 93 ? -5.097 -13.155 4.591 1.00 96.81 93 GLU A O 1
ATOM 733 N N . GLU A 1 94 ? -5.974 -11.515 3.339 1.00 97.00 94 GLU A N 1
ATOM 734 C CA . GLU A 1 94 ? -5.426 -11.972 2.065 1.00 97.00 94 GLU A CA 1
ATOM 735 C C . GLU A 1 94 ? -4.631 -10.846 1.401 1.00 97.00 94 GLU A C 1
ATOM 737 O O . GLU A 1 94 ? -5.177 -9.793 1.058 1.00 97.00 94 GLU A O 1
ATOM 742 N N . LEU A 1 95 ? -3.342 -11.098 1.170 1.00 95.19 95 LEU A N 1
ATOM 743 C CA . LEU A 1 95 ? -2.455 -10.235 0.398 1.00 95.19 95 LEU A CA 1
ATOM 744 C C . LEU A 1 95 ? -1.904 -11.012 -0.795 1.00 95.19 95 LEU A C 1
ATOM 746 O O . LEU A 1 95 ? -1.368 -12.109 -0.645 1.00 95.19 95 LEU A O 1
ATOM 750 N N . SER A 1 96 ? -1.996 -10.426 -1.982 1.00 95.12 96 SER A N 1
ATOM 751 C CA . SER A 1 96 ? -1.400 -10.980 -3.191 1.00 95.12 96 SER A CA 1
ATOM 752 C C . SER A 1 96 ? -0.617 -9.910 -3.927 1.00 95.12 96 SER A C 1
ATOM 754 O O . SER A 1 96 ? -1.153 -8.857 -4.271 1.00 95.12 96 SER A O 1
ATOM 756 N N . LEU A 1 97 ? 0.648 -10.218 -4.180 1.00 93.50 97 LEU A N 1
ATOM 757 C CA . LEU A 1 97 ? 1.606 -9.369 -4.866 1.00 93.50 97 LEU A CA 1
ATOM 758 C C . LEU A 1 97 ? 2.094 -10.143 -6.093 1.00 93.50 97 LEU A C 1
ATOM 760 O O . LEU A 1 97 ? 2.716 -11.195 -5.946 1.00 93.50 97 LEU A O 1
ATOM 764 N N . LYS A 1 98 ? 1.763 -9.687 -7.306 1.00 93.75 98 LYS A N 1
ATOM 765 C CA . LYS A 1 98 ? 2.081 -10.422 -8.544 1.00 93.75 98 LYS A CA 1
ATOM 766 C C . LYS A 1 98 ? 2.603 -9.500 -9.636 1.00 93.75 98 LYS A C 1
ATOM 768 O O . LYS A 1 98 ? 1.975 -8.500 -9.942 1.00 93.75 98 LYS A O 1
ATOM 773 N N . GLY A 1 99 ? 3.697 -9.878 -10.295 1.00 92.19 99 GLY A N 1
ATOM 774 C CA . GLY A 1 99 ? 4.244 -9.063 -11.385 1.00 92.19 99 GLY A CA 1
ATOM 775 C C . GLY A 1 99 ? 4.706 -7.691 -10.889 1.00 92.19 99 GLY A C 1
ATOM 776 O O . GLY A 1 99 ? 4.356 -6.678 -11.478 1.00 92.19 99 GLY A O 1
ATOM 777 N N . LEU A 1 100 ? 5.432 -7.672 -9.769 1.00 93.62 100 LEU A N 1
ATOM 778 C CA . LEU A 1 100 ? 6.032 -6.473 -9.181 1.00 93.62 100 LEU A CA 1
ATOM 779 C C . LEU A 1 100 ? 7.561 -6.594 -9.300 1.00 93.62 100 LEU A C 1
ATOM 781 O O . LEU A 1 100 ? 8.207 -7.025 -8.346 1.00 93.62 100 LEU A O 1
ATOM 785 N N . PRO A 1 101 ? 8.144 -6.335 -10.486 1.00 91.88 101 PRO A N 1
ATOM 786 C CA . PRO A 1 101 ? 9.550 -6.637 -10.770 1.00 91.88 101 PRO A CA 1
ATOM 787 C C . PRO A 1 101 ? 10.536 -5.816 -9.930 1.00 91.88 101 PRO A C 1
ATOM 789 O O . PRO A 1 101 ? 11.609 -6.317 -9.604 1.00 91.88 101 PRO A O 1
ATOM 792 N N . SER A 1 102 ? 10.168 -4.587 -9.558 1.00 93.06 102 SER A N 1
ATOM 793 C CA . SER A 1 102 ? 11.011 -3.685 -8.761 1.00 93.06 102 SER A CA 1
ATOM 794 C C . SER A 1 102 ? 10.802 -3.824 -7.254 1.00 93.06 102 SER A C 1
ATOM 796 O O . SER A 1 102 ? 11.522 -3.190 -6.481 1.00 93.06 102 SER A O 1
ATOM 798 N N . LEU A 1 103 ? 9.831 -4.638 -6.819 1.00 92.12 103 LEU A N 1
ATOM 799 C CA . LEU A 1 103 ? 9.483 -4.752 -5.409 1.00 92.12 103 LEU A CA 1
ATOM 800 C C . LEU A 1 103 ? 10.607 -5.445 -4.638 1.00 92.12 103 LEU A C 1
ATOM 802 O O . LEU A 1 103 ? 10.872 -6.635 -4.814 1.00 92.12 103 LEU A O 1
ATOM 806 N N . SER A 1 104 ? 11.207 -4.703 -3.714 1.00 85.31 104 SER A N 1
ATOM 807 C CA . SER A 1 104 ? 12.155 -5.234 -2.748 1.00 85.31 104 SER A CA 1
ATOM 808 C C . SER A 1 104 ? 11.430 -5.478 -1.430 1.00 85.31 104 SER A C 1
ATOM 810 O O . SER A 1 104 ? 11.125 -4.555 -0.677 1.00 85.31 104 SER A O 1
ATOM 812 N N . LEU A 1 105 ? 11.142 -6.743 -1.135 1.00 69.69 105 LEU A N 1
ATOM 813 C CA . LEU A 1 105 ? 10.825 -7.161 0.226 1.00 69.69 105 LEU A CA 1
ATOM 814 C C . LEU A 1 105 ? 12.174 -7.205 0.946 1.00 69.69 105 LEU A C 1
ATOM 816 O O . LEU A 1 105 ? 12.967 -8.105 0.673 1.00 69.69 105 LEU A O 1
ATOM 820 N N . GLY A 1 106 ? 12.488 -6.175 1.739 1.00 58.97 106 GLY A N 1
ATOM 821 C CA . GLY A 1 106 ? 13.800 -6.012 2.374 1.00 58.97 106 GLY A CA 1
ATOM 822 C C . GLY A 1 106 ? 14.345 -7.322 2.959 1.00 58.97 106 GLY A C 1
ATOM 823 O O . GLY A 1 106 ? 13.581 -8.158 3.440 1.00 58.97 106 GLY A O 1
ATOM 824 N N . LYS A 1 107 ? 15.670 -7.519 2.893 1.00 40.66 107 LYS A N 1
ATOM 825 C CA . LYS A 1 107 ? 16.320 -8.678 3.524 1.00 40.66 107 LYS A CA 1
ATOM 826 C C . LYS A 1 107 ? 15.931 -8.721 5.006 1.00 40.66 107 LYS A C 1
ATOM 828 O O . LYS A 1 107 ? 16.215 -7.762 5.722 1.00 40.66 107 LYS A O 1
ATOM 833 N N . ALA A 1 108 ? 15.274 -9.809 5.406 1.00 37.38 108 ALA A N 1
ATOM 834 C CA . ALA A 1 108 ? 15.103 -10.183 6.806 1.00 37.38 108 ALA A CA 1
ATOM 835 C C . ALA A 1 108 ? 16.463 -10.412 7.480 1.00 37.38 108 ALA A C 1
ATOM 837 O O . ALA A 1 108 ? 17.403 -10.852 6.770 1.00 37.38 108 ALA A O 1
#

Organism: Opuntia streptacantha (NCBI:txid393608)

pLDDT: mean 79.07, std 18.02, range [34.03, 97.0]

InterPro domains:
  IPR032675 Leucine-rich repeat domain superfamily [G3DSA:3.80.10.10] (3-106)

Foldseek 3Di:
DDDPPPPPPPCVPAPQPAAEEEAAALLVLVVDDDLQNQQNHAEYEYENHAPDQECLSVLRNLLSNQNHAYYHYEQHANHQEDPSRVVNNPNHNYYHYYNHNNHDPDDD

Radius of gyration: 14.75 Å; chains: 1; bounding box: 38×48×25 Å

Sequence (108 aa):
CALPISIMIPIESGFSKLRDVRVGNIGNLKFIVPTKAFQCVHQMRIDFDHGTESLTEVEEVFRSCKSLRKLWISNCEELKSVSGGLEYLTALEELSLKGLPSLSLGKA